Protein AF-A0A377PSG1-F1 (afdb_monomer_lite)

Foldseek 3Di:
DDDPPDLDDFPDADPVRPDTHRDDDPVSNVVNDPDDDPDDDDDDDDPPPDDDPPPPDD

InterPro domains:
  IPR002052 DNA methylase, N-6 adenine-specific, conserved site [PS00092] (40-46)
  IPR029063 S-adenosyl-L-methionine-dependent methyltransferase superfamily [G3DSA:3.40.50.150] (4-57)
  IPR029063 S-adenosyl-L-methionine-dependent methyltransferase superfamily [SSF53335] (17-48)

Secondary structure (DSSP, 8-state):
-------PPPSEE-TTSS-EE--S-HHHHHTT--S--S-----------S--------

Organism: NCBI:txid216

Structure (mmCIF, N/CA/C/O backbone):
data_AF-A0A377PSG1-F1
#
_entry.id   AF-A0A377PSG1-F1
#
loop_
_atom_site.group_PDB
_atom_site.id
_atom_site.type_symbol
_atom_site.label_atom_id
_atom_site.label_alt_id
_atom_site.label_comp_id
_atom_site.label_asym_id
_atom_site.label_entity_id
_atom_site.label_seq_id
_atom_site.pdbx_PDB_ins_code
_atom_site.Cartn_x
_atom_site.Cartn_y
_atom_site.Cartn_z
_atom_site.occupancy
_atom_site.B_iso_or_equiv
_atom_site.auth_seq_id
_atom_site.auth_comp_id
_atom_site.auth_asym_id
_atom_site.auth_atom_id
_atom_site.pdbx_PDB_model_num
ATOM 1 N N . MET A 1 1 ? 14.751 -16.634 -3.763 1.00 38.75 1 MET A N 1
ATOM 2 C CA . MET A 1 1 ? 15.004 -15.587 -2.747 1.00 38.75 1 MET A CA 1
ATOM 3 C C . MET A 1 1 ? 13.819 -15.582 -1.792 1.00 38.75 1 MET A C 1
ATOM 5 O O . MET A 1 1 ? 12.696 -15.544 -2.272 1.00 38.75 1 MET A O 1
ATOM 9 N N . LYS A 1 2 ? 14.033 -15.761 -0.483 1.00 37.59 2 LYS A N 1
ATOM 10 C CA . LYS A 1 2 ? 12.942 -15.852 0.503 1.00 37.59 2 LYS A CA 1
ATOM 11 C C . LYS A 1 2 ? 12.463 -14.437 0.841 1.00 37.59 2 LYS A C 1
ATOM 13 O O . LYS A 1 2 ? 13.218 -13.680 1.440 1.00 37.59 2 LYS A O 1
ATOM 18 N N . ALA A 1 3 ? 11.244 -14.081 0.443 1.00 45.94 3 ALA A N 1
ATOM 19 C CA . ALA A 1 3 ? 10.586 -12.890 0.963 1.00 45.94 3 ALA A CA 1
ATOM 20 C C . ALA A 1 3 ? 10.176 -13.193 2.409 1.00 45.94 3 ALA A C 1
ATOM 22 O O . ALA A 1 3 ? 9.295 -14.016 2.647 1.00 45.94 3 ALA A O 1
ATOM 23 N N . ASN A 1 4 ? 10.860 -12.588 3.378 1.00 47.12 4 ASN A N 1
ATOM 24 C CA . ASN A 1 4 ? 10.424 -12.613 4.769 1.00 47.12 4 ASN A CA 1
ATOM 25 C C . ASN A 1 4 ? 9.147 -11.767 4.862 1.00 47.12 4 ASN A C 1
ATOM 27 O O . ASN A 1 4 ? 9.203 -10.551 5.013 1.00 47.12 4 ASN A O 1
ATOM 31 N N . SER A 1 5 ? 7.999 -12.419 4.693 1.00 53.78 5 SER A N 1
ATOM 32 C CA . SER A 1 5 ? 6.664 -11.824 4.708 1.00 53.78 5 SER A CA 1
ATOM 33 C C . SER A 1 5 ? 6.213 -11.551 6.143 1.00 53.78 5 SER A C 1
ATOM 35 O O . SER A 1 5 ? 5.329 -12.221 6.676 1.00 53.78 5 SER A O 1
ATOM 37 N N . HIS A 1 6 ? 6.855 -10.591 6.798 1.00 56.47 6 HIS A N 1
ATOM 38 C CA . HIS A 1 6 ? 6.196 -9.879 7.880 1.00 56.47 6 HIS A CA 1
ATOM 39 C C . HIS A 1 6 ? 5.482 -8.699 7.237 1.00 56.47 6 HIS A C 1
ATOM 41 O O . HIS A 1 6 ? 6.150 -7.828 6.680 1.00 56.47 6 HIS A O 1
ATOM 47 N N . ILE A 1 7 ? 4.147 -8.662 7.321 1.00 61.19 7 ILE A N 1
ATOM 48 C CA . ILE A 1 7 ? 3.424 -7.422 7.041 1.00 61.19 7 ILE A CA 1
ATOM 49 C C . ILE A 1 7 ? 4.015 -6.391 8.005 1.00 61.19 7 ILE A C 1
ATOM 51 O O . ILE A 1 7 ? 3.976 -6.565 9.231 1.00 61.19 7 ILE A O 1
ATOM 55 N N . SER A 1 8 ? 4.714 -5.394 7.471 1.00 71.00 8 SER A N 1
ATOM 56 C CA . SER A 1 8 ? 5.302 -4.372 8.323 1.00 71.00 8 SER A CA 1
ATOM 57 C C . SER A 1 8 ? 4.156 -3.588 8.942 1.00 71.00 8 SER A C 1
ATOM 59 O O . SER A 1 8 ? 3.194 -3.246 8.253 1.00 71.00 8 SER A O 1
ATOM 61 N N . LYS A 1 9 ? 4.252 -3.303 10.240 1.00 86.06 9 LYS A N 1
ATOM 62 C CA . LYS A 1 9 ? 3.304 -2.411 10.913 1.00 86.06 9 LYS A CA 1
ATOM 63 C C . LYS A 1 9 ? 3.188 -1.099 10.120 1.00 86.06 9 LYS A C 1
ATOM 65 O O . LYS A 1 9 ? 4.196 -0.669 9.551 1.00 86.06 9 LYS A O 1
ATOM 70 N N . PRO A 1 10 ? 2.001 -0.472 10.078 1.00 92.50 10 PRO A N 1
ATOM 71 C CA . PRO A 1 10 ? 1.852 0.823 9.432 1.00 92.50 10 PRO A CA 1
ATOM 72 C C . PRO A 1 10 ? 2.835 1.819 10.055 1.00 92.50 10 PRO A C 1
ATOM 74 O O . PRO A 1 10 ? 2.990 1.880 11.275 1.00 92.50 10 PRO A O 1
ATOM 77 N N . THR A 1 11 ? 3.507 2.588 9.205 1.00 95.81 11 THR A N 1
ATOM 78 C CA . THR A 1 11 ? 4.436 3.649 9.612 1.00 95.81 11 THR A CA 1
ATOM 79 C C . THR A 1 11 ? 3.681 4.811 10.253 1.00 95.81 11 THR A C 1
ATOM 81 O O . THR A 1 11 ? 4.209 5.497 11.124 1.00 95.81 11 THR A O 1
ATOM 84 N N . PHE A 1 12 ? 2.431 5.018 9.837 1.00 96.38 12 PHE A N 1
ATOM 85 C CA . PHE A 1 12 ? 1.543 6.027 10.390 1.00 96.38 12 PHE A CA 1
ATOM 86 C C . PHE A 1 12 ? 0.102 5.519 10.393 1.00 96.38 12 PHE A C 1
ATOM 88 O O . PHE A 1 12 ? -0.336 4.868 9.446 1.00 96.38 12 PHE A O 1
ATOM 95 N N . ILE A 1 13 ? -0.634 5.849 11.448 1.00 97.12 13 ILE A N 1
ATOM 96 C CA . ILE A 1 13 ? -2.079 5.653 11.549 1.00 97.12 13 ILE A CA 1
ATOM 97 C C . ILE A 1 13 ? -2.666 7.025 11.857 1.00 97.12 13 ILE A C 1
ATOM 99 O O . ILE A 1 13 ? -2.159 7.722 12.740 1.00 97.12 13 ILE A O 1
ATOM 103 N N . SER A 1 14 ? -3.697 7.427 11.119 1.00 97.69 14 SER A N 1
ATOM 104 C CA . SER A 1 14 ? -4.374 8.693 11.372 1.00 97.69 14 SER A CA 1
ATOM 105 C C . SER A 1 14 ? -5.038 8.689 12.752 1.00 97.69 14 SER A C 1
ATOM 107 O O . SER A 1 14 ? -5.460 7.652 13.261 1.00 97.69 14 SER A O 1
ATOM 109 N N . THR A 1 15 ? -5.133 9.853 13.393 1.00 97.38 15 THR A N 1
ATOM 110 C CA . THR A 1 15 ? -5.686 9.971 14.756 1.00 97.38 15 THR A CA 1
ATOM 111 C C . THR A 1 15 ? -7.148 9.536 14.851 1.00 97.38 15 THR A C 1
ATOM 113 O O . THR A 1 15 ? -7.588 9.056 15.889 1.00 97.38 15 THR A O 1
ATOM 116 N N . ASP A 1 16 ? -7.894 9.701 13.763 1.00 97.44 16 ASP A N 1
ATOM 117 C CA . ASP A 1 16 ? -9.287 9.286 13.589 1.00 97.44 16 ASP A CA 1
ATOM 118 C C . ASP A 1 16 ? -9.428 7.852 13.035 1.00 97.44 16 ASP A C 1
ATOM 120 O O . ASP A 1 16 ? -10.543 7.381 12.836 1.00 97.44 16 ASP A O 1
ATOM 124 N N . SER A 1 17 ? -8.314 7.144 12.804 1.00 94.06 17 SER A N 1
ATOM 125 C CA . SER A 1 17 ? -8.259 5.778 12.259 1.00 94.06 17 SER A CA 1
ATOM 126 C C . SER A 1 17 ? -8.925 5.591 10.886 1.00 94.06 17 SER A C 1
ATOM 128 O O . SER A 1 17 ? -9.282 4.472 10.522 1.00 94.06 17 SER A O 1
ATOM 130 N N . THR A 1 18 ? -9.081 6.662 10.105 1.00 96.69 18 THR A N 1
ATOM 131 C CA . THR A 1 18 ? -9.662 6.615 8.754 1.00 96.69 18 THR A CA 1
ATOM 132 C C . THR A 1 18 ? -8.670 6.154 7.689 1.00 96.69 18 THR A C 1
ATOM 134 O O . THR A 1 18 ? -9.085 5.638 6.652 1.00 96.69 18 THR A O 1
ATOM 137 N N . PHE A 1 19 ? -7.363 6.288 7.933 1.00 95.00 19 PHE A N 1
ATOM 138 C CA . PHE A 1 19 ? -6.333 5.761 7.043 1.00 95.00 19 PHE A CA 1
ATOM 139 C C . PHE A 1 19 ? -5.054 5.364 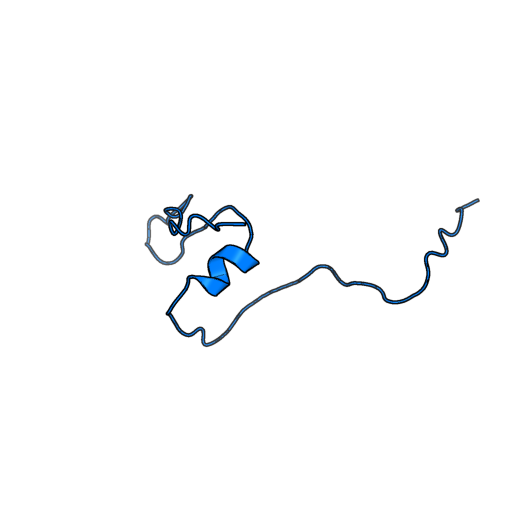7.785 1.00 95.00 19 PHE A C 1
ATOM 141 O O . PHE A 1 19 ? -4.762 5.801 8.901 1.00 95.00 19 PHE A O 1
ATOM 148 N N . CYS A 1 20 ? -4.245 4.538 7.128 1.00 94.81 20 CYS A N 1
ATOM 149 C CA . CYS A 1 20 ? -2.897 4.212 7.569 1.00 94.81 20 CYS A CA 1
ATOM 150 C C . CYS A 1 20 ? -1.933 4.213 6.382 1.00 94.81 20 CYS A C 1
ATOM 152 O O . CYS A 1 20 ? -2.329 3.986 5.239 1.00 94.81 20 CYS A O 1
ATOM 154 N N . LEU A 1 21 ? -0.665 4.507 6.658 1.00 94.69 21 LEU A N 1
ATOM 155 C CA . LEU A 1 21 ? 0.395 4.565 5.661 1.00 94.69 21 LEU A CA 1
ATOM 156 C C . LEU A 1 21 ? 1.402 3.454 5.928 1.00 94.69 21 LEU A C 1
ATOM 158 O O . LEU A 1 21 ? 1.897 3.304 7.046 1.00 94.69 21 LEU A O 1
ATOM 162 N N . TYR A 1 22 ? 1.736 2.715 4.878 1.00 93.06 22 TYR A N 1
ATOM 163 C CA . TYR A 1 22 ? 2.791 1.709 4.875 1.00 93.06 22 TYR A CA 1
ATOM 164 C C . TYR A 1 22 ? 3.949 2.217 4.020 1.00 93.06 22 TYR A C 1
ATOM 166 O O . TYR A 1 22 ? 3.727 2.773 2.945 1.00 93.06 22 TYR A O 1
ATOM 174 N N . GLN A 1 23 ? 5.182 2.027 4.485 1.00 93.56 23 GLN A N 1
ATOM 175 C CA . GLN A 1 23 ? 6.380 2.415 3.745 1.00 93.56 23 GLN A CA 1
ATOM 176 C C . GLN A 1 23 ? 7.136 1.177 3.252 1.00 93.56 23 GLN A C 1
ATOM 178 O O . GLN A 1 23 ? 7.556 0.345 4.052 1.00 93.56 23 GLN A O 1
ATOM 183 N N . GLY A 1 24 ? 7.341 1.077 1.936 1.00 90.19 24 GLY A N 1
ATOM 184 C CA . GLY A 1 24 ? 8.097 -0.003 1.294 1.00 90.19 24 GLY A CA 1
ATOM 185 C C . GLY A 1 24 ? 7.616 -0.288 -0.132 1.00 90.19 24 GLY A C 1
ATOM 186 O O . GLY A 1 24 ? 6.939 0.541 -0.735 1.00 90.19 24 GLY A O 1
ATOM 187 N N . ASP A 1 25 ? 7.978 -1.455 -0.668 1.00 90.31 25 ASP A N 1
ATOM 188 C CA . ASP A 1 25 ? 7.582 -1.891 -2.014 1.00 90.31 25 ASP A CA 1
ATOM 189 C C . ASP A 1 25 ? 6.093 -2.265 -2.057 1.00 90.31 25 ASP A C 1
ATOM 191 O O . ASP A 1 25 ? 5.659 -3.237 -1.432 1.00 90.31 25 ASP A O 1
ATOM 195 N N . CYS A 1 26 ? 5.310 -1.501 -2.822 1.00 89.38 26 CYS A N 1
ATOM 196 C CA . CYS A 1 26 ? 3.875 -1.718 -2.964 1.00 89.38 26 CYS A CA 1
ATOM 197 C C . CYS A 1 26 ? 3.538 -3.090 -3.566 1.00 89.38 26 CYS A C 1
ATOM 199 O O . CYS A 1 26 ? 2.540 -3.681 -3.160 1.00 89.38 26 CYS A O 1
ATOM 201 N N . ASN A 1 27 ? 4.377 -3.652 -4.445 1.00 89.06 27 ASN A N 1
ATOM 202 C CA . ASN A 1 27 ? 4.132 -4.983 -5.009 1.00 89.06 27 ASN A CA 1
ATOM 203 C C . ASN A 1 27 ? 4.234 -6.063 -3.929 1.00 89.06 27 ASN A C 1
ATO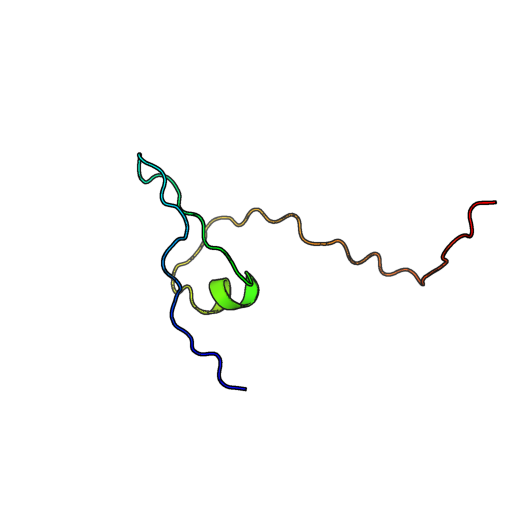M 205 O O . ASN A 1 27 ? 3.400 -6.965 -3.862 1.00 89.06 27 ASN A O 1
ATOM 209 N N . ALA A 1 28 ? 5.228 -5.952 -3.045 1.00 90.81 28 ALA A N 1
ATOM 210 C CA . ALA A 1 28 ? 5.395 -6.881 -1.934 1.00 90.81 28 ALA A CA 1
ATOM 211 C C . ALA A 1 28 ? 4.237 -6.790 -0.927 1.00 90.81 28 ALA A C 1
ATOM 213 O O . ALA A 1 28 ? 3.814 -7.820 -0.404 1.00 90.81 28 ALA A O 1
ATOM 214 N N . PHE A 1 29 ? 3.711 -5.586 -0.674 1.00 88.56 29 PHE A N 1
ATOM 215 C CA . PHE A 1 29 ? 2.568 -5.392 0.221 1.00 88.56 29 PHE A CA 1
ATOM 216 C C . PHE A 1 29 ? 1.268 -5.941 -0.348 1.00 88.56 29 PHE A C 1
ATOM 218 O O . PHE A 1 29 ? 0.591 -6.712 0.332 1.00 88.56 29 PHE A O 1
ATOM 225 N N . LEU A 1 30 ? 0.939 -5.582 -1.592 1.00 88.00 30 LEU A N 1
ATOM 226 C CA . LEU A 1 30 ? -0.309 -5.997 -2.232 1.00 88.00 30 LEU A CA 1
ATOM 227 C C . LEU A 1 30 ? -0.428 -7.526 -2.301 1.00 88.00 30 LEU A C 1
ATOM 229 O O . LEU A 1 30 ? -1.505 -8.060 -2.072 1.00 88.00 30 LEU A O 1
ATOM 233 N N . LEU A 1 31 ? 0.682 -8.243 -2.518 1.00 89.25 31 LEU A N 1
ATOM 234 C CA . LEU A 1 31 ? 0.704 -9.713 -2.532 1.00 89.25 31 LEU A CA 1
ATOM 235 C C . LEU A 1 31 ? 0.399 -10.366 -1.174 1.00 89.25 31 LEU A C 1
ATOM 237 O O . LEU A 1 31 ? 0.011 -11.532 -1.130 1.00 89.25 31 LEU A O 1
ATOM 241 N N . GLN A 1 32 ? 0.630 -9.663 -0.065 1.00 88.19 32 GLN A N 1
ATOM 242 C CA . GLN A 1 32 ? 0.408 -10.201 1.280 1.00 88.19 32 GLN A CA 1
ATOM 243 C C . GLN A 1 32 ? -0.978 -9.852 1.836 1.00 88.19 32 GLN A C 1
ATOM 245 O O . GLN A 1 32 ? -1.432 -10.482 2.795 1.00 88.19 32 GLN A O 1
ATOM 250 N N . MET A 1 33 ? -1.642 -8.850 1.259 1.00 88.31 33 MET A N 1
ATOM 251 C CA . MET A 1 33 ? -2.992 -8.453 1.638 1.00 88.31 33 MET A CA 1
ATOM 252 C C . MET A 1 33 ? -3.985 -9.529 1.183 1.00 88.31 33 MET A C 1
ATOM 254 O O . MET A 1 33 ? -4.016 -9.914 0.019 1.00 88.31 33 MET A O 1
ATOM 258 N N . LYS A 1 34 ? -4.780 -10.043 2.127 1.00 87.38 34 LYS A N 1
ATOM 259 C CA . LYS A 1 34 ? -5.846 -11.026 1.853 1.00 87.38 34 LYS A CA 1
ATOM 260 C C . LYS A 1 34 ? -7.213 -10.379 1.638 1.00 87.38 34 LYS A C 1
ATOM 262 O O . LYS A 1 34 ? -8.164 -11.071 1.291 1.00 87.38 34 LYS A O 1
ATOM 267 N N . GLU A 1 35 ? -7.291 -9.079 1.885 1.00 87.62 35 GLU A N 1
ATOM 268 C CA . GLU A 1 35 ? -8.496 -8.286 1.707 1.00 87.62 35 GLU A CA 1
ATOM 269 C C . GLU A 1 35 ? -8.759 -8.030 0.225 1.00 87.62 35 GLU A C 1
ATOM 271 O O . GLU A 1 35 ? -7.848 -8.022 -0.607 1.00 87.62 35 GLU A O 1
ATOM 276 N N . THR A 1 36 ? -10.021 -7.788 -0.096 1.00 91.94 36 THR A N 1
ATOM 277 C CA . THR A 1 36 ? -10.444 -7.338 -1.419 1.00 91.94 36 THR A CA 1
ATOM 278 C C . THR A 1 36 ? -10.595 -5.825 -1.420 1.00 91.94 36 THR A C 1
ATOM 280 O O . THR A 1 36 ? -11.119 -5.254 -0.467 1.00 91.94 36 THR A O 1
ATOM 283 N N . PHE A 1 37 ? -10.169 -5.179 -2.503 1.00 90.44 37 PHE A N 1
ATOM 284 C CA . PHE A 1 37 ? -10.280 -3.733 -2.670 1.00 90.44 37 PHE A CA 1
ATOM 285 C C . PHE A 1 37 ? -11.348 -3.418 -3.710 1.00 90.44 37 PHE A C 1
ATOM 287 O O . PHE A 1 37 ? -11.279 -3.925 -4.829 1.00 90.44 37 PHE A O 1
ATOM 294 N N . ASP A 1 38 ? -12.296 -2.550 -3.361 1.00 95.88 38 ASP A N 1
ATOM 295 C CA . ASP A 1 38 ? -13.309 -2.072 -4.308 1.00 95.88 38 ASP A CA 1
ATOM 296 C C . ASP A 1 38 ? -12.706 -1.126 -5.359 1.00 95.88 38 ASP A C 1
ATOM 298 O O . ASP A 1 38 ? -13.143 -1.090 -6.508 1.00 95.88 38 ASP A O 1
ATOM 302 N N . LEU A 1 39 ? -11.687 -0.352 -4.967 1.00 94.19 39 LEU A N 1
ATOM 303 C CA . LEU A 1 39 ? -11.042 0.647 -5.810 1.00 94.19 39 LEU A CA 1
ATOM 304 C C . LEU A 1 39 ? -9.581 0.843 -5.403 1.00 94.19 39 LEU A C 1
ATOM 306 O O . LEU A 1 39 ? -9.263 0.973 -4.221 1.00 94.19 39 LEU A O 1
ATOM 310 N N . ILE A 1 40 ? -8.700 0.919 -6.398 1.00 91.50 40 ILE A N 1
ATOM 311 C CA . ILE A 1 40 ? -7.291 1.270 -6.217 1.00 91.50 40 ILE A CA 1
ATOM 312 C C . ILE A 1 40 ? -7.015 2.535 -7.023 1.00 91.50 40 ILE A C 1
ATOM 314 O O . ILE A 1 40 ? -7.169 2.550 -8.243 1.00 91.50 40 ILE A O 1
ATOM 318 N N . PHE A 1 41 ? -6.573 3.586 -6.336 1.00 91.88 41 PHE A N 1
ATOM 319 C CA . PHE A 1 41 ? -6.007 4.767 -6.975 1.00 91.88 41 PHE A CA 1
ATOM 320 C C . PHE A 1 41 ? -4.501 4.573 -7.120 1.00 91.88 41 PHE A C 1
ATOM 322 O O . PHE A 1 41 ? -3.790 4.434 -6.125 1.00 91.88 41 PHE A O 1
ATOM 329 N N . ALA A 1 42 ? -4.016 4.564 -8.356 1.00 91.25 42 ALA A N 1
ATOM 330 C CA . ALA A 1 42 ? -2.595 4.489 -8.650 1.00 91.25 42 ALA A CA 1
ATOM 331 C C . 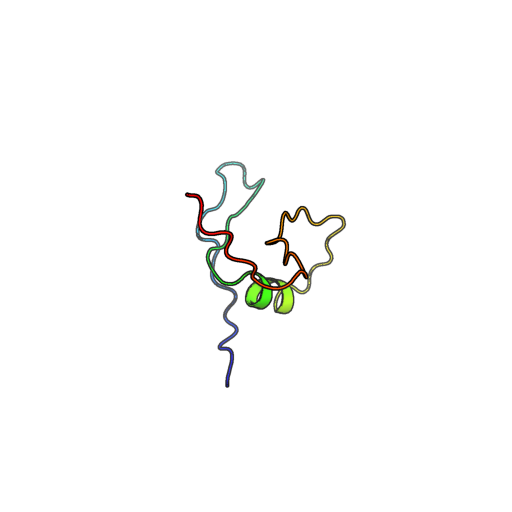ALA A 1 42 ? -2.272 5.379 -9.849 1.00 91.25 42 ALA A C 1
ATOM 333 O O . ALA A 1 42 ? -2.954 5.321 -10.869 1.00 91.25 42 ALA A O 1
ATOM 334 N N . ASP A 1 43 ? -1.202 6.155 -9.718 1.00 89.12 43 ASP A N 1
ATOM 335 C CA . ASP A 1 43 ? -0.556 6.869 -10.819 1.00 89.12 43 ASP A CA 1
ATOM 336 C C . ASP A 1 43 ? 0.842 6.255 -11.012 1.00 89.12 43 ASP A C 1
ATOM 338 O O . ASP A 1 43 ? 1.831 6.760 -10.472 1.00 89.12 43 ASP A O 1
ATOM 342 N N . PRO A 1 44 ? 0.931 5.055 -11.623 1.00 84.88 44 PRO A N 1
ATOM 343 C CA . PRO A 1 44 ? 2.195 4.343 -11.762 1.00 84.88 44 PRO A CA 1
ATOM 344 C C . PRO A 1 44 ? 3.133 5.072 -12.738 1.00 84.88 44 PRO A C 1
ATOM 346 O O . PRO A 1 44 ? 2.675 5.838 -13.586 1.00 84.8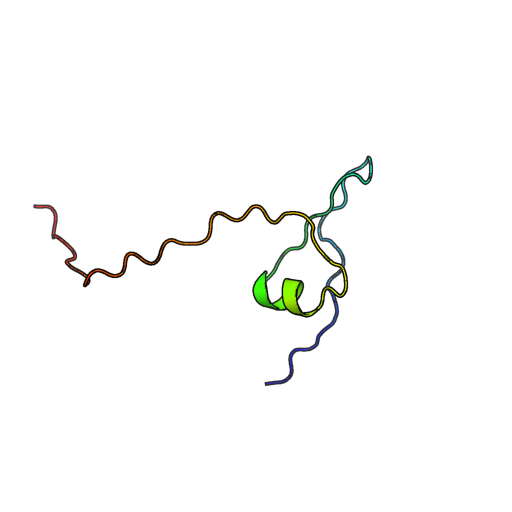8 44 PRO A O 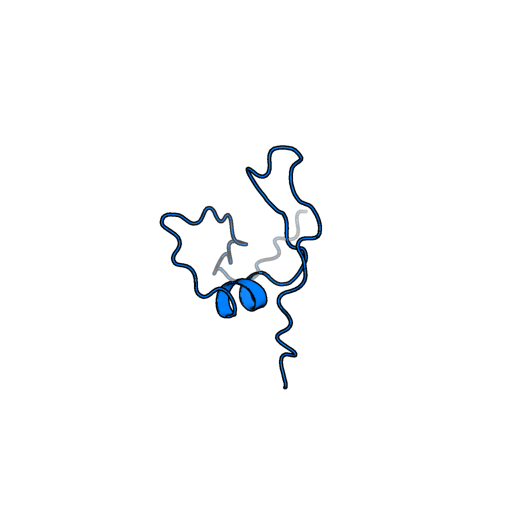1
ATOM 349 N N . PRO A 1 45 ? 4.452 4.808 -12.693 1.00 82.69 45 PRO A N 1
ATOM 350 C CA . PRO A 1 45 ? 5.368 5.355 -13.684 1.00 82.69 45 PRO A CA 1
ATOM 351 C C . PRO A 1 45 ? 4.950 4.913 -15.092 1.00 82.69 45 PRO A C 1
ATOM 353 O O . PRO A 1 45 ? 4.897 3.720 -15.399 1.00 82.69 45 PRO A O 1
ATOM 356 N N . TYR A 1 46 ? 4.675 5.881 -15.963 1.00 76.31 46 TYR A N 1
ATOM 357 C CA . TYR A 1 46 ? 4.377 5.611 -17.363 1.00 76.31 46 TYR A CA 1
ATOM 358 C C . TYR A 1 46 ? 5.659 5.184 -18.077 1.00 76.31 46 TYR A C 1
ATOM 360 O O . TYR A 1 46 ? 6.545 5.996 -18.351 1.00 76.31 46 TYR A O 1
ATOM 368 N N . PHE A 1 47 ? 5.760 3.899 -18.408 1.00 62.84 47 PHE A N 1
ATOM 369 C CA . PHE A 1 47 ? 6.755 3.437 -19.364 1.00 62.84 47 PHE A CA 1
ATOM 370 C C . PHE A 1 47 ? 6.358 3.956 -20.747 1.00 62.84 47 PHE A C 1
ATOM 372 O O . PHE A 1 47 ? 5.503 3.383 -21.418 1.00 62.84 47 PHE A O 1
ATOM 379 N N . LEU A 1 48 ? 6.961 5.063 -21.177 1.00 59.97 48 LEU A N 1
ATOM 380 C CA . LEU A 1 48 ? 6.845 5.516 -22.558 1.00 59.97 48 LEU A CA 1
ATOM 381 C C . LEU A 1 48 ? 7.607 4.517 -23.432 1.00 59.97 48 LEU A C 1
ATOM 383 O O . LEU A 1 48 ? 8.835 4.515 -23.481 1.00 59.97 48 LEU A O 1
ATOM 387 N N . SER A 1 49 ? 6.868 3.629 -24.092 1.00 55.66 49 SER A N 1
ATOM 388 C CA . SER A 1 49 ? 7.389 2.560 -24.941 1.00 55.66 49 SER A CA 1
ATOM 389 C C . SER A 1 49 ? 7.903 3.069 -26.284 1.00 55.66 49 SER A C 1
ATOM 391 O O . SER A 1 49 ? 7.594 2.485 -27.315 1.00 55.66 49 SER A O 1
ATOM 393 N N . ASN A 1 50 ? 8.680 4.146 -26.312 1.00 50.78 50 ASN A N 1
ATOM 394 C CA . ASN A 1 50 ? 9.314 4.598 -27.537 1.00 50.78 50 ASN A CA 1
ATOM 395 C C . ASN A 1 50 ? 10.784 4.819 -27.210 1.00 50.78 50 ASN A C 1
ATOM 397 O O . ASN A 1 50 ? 11.105 5.725 -26.449 1.00 50.78 50 ASN A O 1
ATOM 401 N N . ASN A 1 51 ? 11.639 3.951 -27.756 1.00 51.00 51 ASN A N 1
ATOM 402 C CA . ASN A 1 51 ? 13.048 4.184 -28.066 1.00 51.00 51 ASN A CA 1
ATOM 403 C C . ASN A 1 51 ? 13.614 5.495 -27.503 1.00 51.00 51 ASN A C 1
ATOM 405 O O . ASN A 1 51 ? 13.239 6.574 -27.959 1.00 51.00 51 ASN A O 1
ATOM 409 N N . SER A 1 52 ? 14.567 5.384 -26.584 1.00 48.66 52 SER A N 1
ATOM 410 C CA . SER A 1 52 ? 15.440 6.463 -26.135 1.00 48.66 52 SER A CA 1
ATOM 411 C C . SER A 1 52 ? 16.037 7.242 -27.318 1.00 48.66 52 SER A C 1
ATOM 413 O O . SER A 1 52 ? 17.160 6.987 -27.743 1.00 48.66 52 SER A O 1
ATOM 415 N N . LEU A 1 53 ? 15.317 8.227 -27.844 1.00 50.06 53 LEU A N 1
ATOM 416 C CA . LEU A 1 53 ? 15.944 9.396 -28.416 1.00 50.06 53 LEU A CA 1
ATOM 417 C C . LEU A 1 53 ? 16.044 10.372 -27.254 1.00 50.06 53 LEU A C 1
ATOM 419 O O . LEU A 1 53 ? 15.162 11.189 -27.002 1.00 50.06 53 LEU A O 1
ATOM 423 N N . SER A 1 54 ? 17.137 10.239 -26.506 1.00 52.41 54 SER A N 1
ATOM 424 C CA . SER A 1 54 ? 17.734 11.375 -25.824 1.00 52.41 54 SER A CA 1
ATOM 425 C C . SER A 1 54 ? 17.964 12.435 -26.896 1.00 52.41 54 SER A C 1
ATOM 427 O O . SER A 1 54 ? 18.998 12.424 -27.557 1.00 52.41 54 SER A O 1
ATOM 429 N N . ILE A 1 55 ? 16.969 13.283 -27.157 1.00 53.06 55 ILE A N 1
ATOM 430 C CA . ILE A 1 55 ? 17.159 14.471 -27.978 1.00 53.06 55 ILE A CA 1
ATOM 431 C C . ILE A 1 55 ? 18.174 15.298 -27.192 1.00 53.06 55 ILE A C 1
ATOM 433 O O . ILE A 1 55 ? 17.828 15.770 -26.103 1.00 53.06 55 ILE A O 1
ATOM 437 N N . PRO A 1 56 ? 19.420 15.466 -27.670 1.00 50.09 56 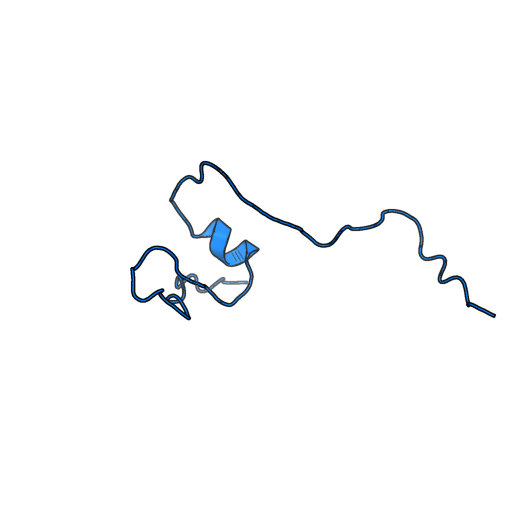PRO A N 1
ATOM 438 C CA . PRO A 1 56 ? 20.297 16.451 -27.078 1.00 50.09 56 PRO A CA 1
ATOM 439 C C . PRO A 1 56 ? 19.617 17.779 -27.387 1.00 50.09 56 PRO A C 1
ATOM 441 O O . PRO A 1 56 ? 19.516 18.177 -28.552 1.00 50.09 56 PRO A O 1
ATOM 444 N N . ARG A 1 57 ? 19.055 18.430 -26.365 1.00 51.34 57 ARG A N 1
ATOM 445 C CA . ARG A 1 57 ? 18.685 19.831 -26.515 1.00 51.34 57 ARG A CA 1
ATOM 446 C C . ARG A 1 57 ? 19.985 20.567 -26.821 1.00 51.34 57 ARG A C 1
ATOM 448 O O . ARG A 1 57 ? 20.918 20.508 -26.024 1.00 51.34 57 ARG A O 1
ATOM 455 N N . ARG A 1 58 ? 20.042 21.143 -28.021 1.00 47.19 58 ARG A N 1
ATOM 456 C CA . ARG A 1 58 ? 20.999 22.196 -28.354 1.00 47.19 58 ARG A CA 1
ATOM 457 C C . ARG A 1 58 ? 20.946 23.296 -27.303 1.00 47.19 58 ARG A C 1
ATOM 459 O O . ARG A 1 58 ? 19.825 23.554 -26.804 1.00 47.19 58 ARG A O 1
#

Sequence (58 aa):
MKANSHISKPTFISTDSTFCLYQGDCNAFLLQMKETFDLIFADPPYFLSNNSLSIPRR

Radius of gyration: 17.84 Å; chains: 1; bounding box: 34×38×43 Å

pLDDT: mean 77.83, std 19.43, range [37.59, 97.69]